Protein AF-A0A0C1JK09-F1 (afdb_monomer_lite)

Structure (mmCIF, N/CA/C/O backbone):
data_AF-A0A0C1JK09-F1
#
_entry.id   AF-A0A0C1JK09-F1
#
loop_
_atom_site.group_PDB
_atom_site.id
_atom_site.type_symbol
_atom_site.label_atom_id
_atom_site.label_alt_id
_atom_site.label_comp_id
_atom_site.label_asym_id
_atom_site.label_entity_id
_atom_site.label_seq_id
_atom_site.pdbx_PDB_ins_code
_atom_site.Cartn_x
_atom_site.Cartn_y
_atom_site.Cartn_z
_atom_site.occupancy
_atom_site.B_iso_or_equiv
_atom_site.auth_seq_id
_atom_site.auth_comp_id
_atom_site.auth_asym_id
_atom_site.auth_atom_id
_atom_site.pdbx_PDB_model_num
ATOM 1 N N . MET A 1 1 ? 71.296 -4.719 8.437 1.00 36.88 1 MET A N 1
ATOM 2 C CA . MET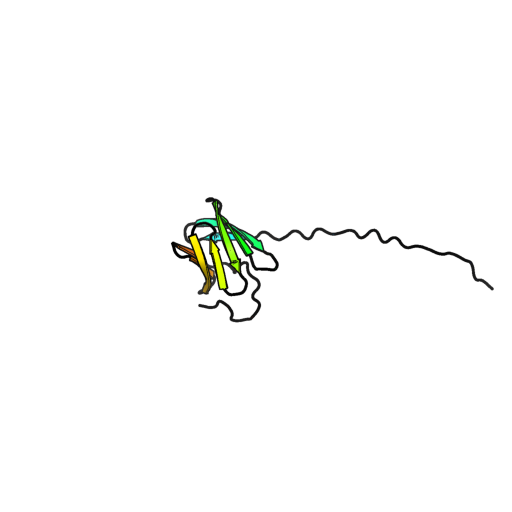 A 1 1 ? 70.037 -4.180 7.877 1.00 36.88 1 MET A CA 1
ATOM 3 C C . MET A 1 1 ? 68.913 -5.137 8.235 1.00 36.88 1 MET A C 1
ATOM 5 O O . MET A 1 1 ? 69.153 -6.328 8.344 1.00 36.88 1 MET A O 1
ATOM 9 N N . LYS A 1 2 ? 67.761 -4.551 8.546 1.00 40.31 2 LYS A N 1
ATOM 10 C CA . LYS A 1 2 ? 66.650 -5.009 9.390 1.00 40.31 2 LYS A CA 1
ATOM 11 C C . LYS A 1 2 ? 65.765 -6.094 8.753 1.00 40.31 2 LYS A C 1
ATOM 13 O O . LYS A 1 2 ? 65.473 -5.988 7.567 1.00 40.31 2 LYS A O 1
ATOM 18 N N . ASN A 1 3 ? 65.232 -7.015 9.559 1.00 38.31 3 ASN A N 1
ATOM 19 C CA . ASN A 1 3 ? 63.815 -7.398 9.490 1.00 38.31 3 ASN A CA 1
ATOM 20 C C . ASN A 1 3 ? 63.364 -8.101 10.784 1.00 38.31 3 ASN A C 1
ATOM 22 O O . ASN A 1 3 ? 63.835 -9.173 11.141 1.00 38.31 3 ASN A O 1
ATOM 26 N N . GLU A 1 4 ? 62.469 -7.424 11.503 1.00 44.56 4 GLU A N 1
ATOM 27 C CA . GLU A 1 4 ? 61.859 -7.863 12.755 1.00 44.56 4 GLU A CA 1
ATOM 28 C C . GLU A 1 4 ? 60.489 -8.503 12.480 1.00 44.56 4 GLU A C 1
ATOM 30 O O . GLU A 1 4 ? 59.721 -8.036 11.639 1.00 44.56 4 GLU A O 1
ATOM 35 N N . THR A 1 5 ? 60.220 -9.576 13.218 1.00 49.91 5 THR A N 1
ATOM 36 C CA . THR A 1 5 ? 58.967 -10.324 13.390 1.00 49.91 5 THR A CA 1
ATOM 37 C C . THR A 1 5 ? 57.796 -9.430 13.816 1.00 49.91 5 THR A C 1
ATOM 39 O O . THR A 1 5 ? 58.011 -8.572 14.662 1.00 49.91 5 THR A O 1
ATOM 42 N N . THR A 1 6 ? 56.561 -9.681 13.343 1.00 43.53 6 THR A N 1
ATOM 43 C CA . THR A 1 6 ? 55.306 -9.661 14.149 1.00 43.53 6 THR A CA 1
ATOM 44 C C . THR A 1 6 ? 54.111 -10.149 13.312 1.00 43.53 6 THR A C 1
ATOM 46 O O . THR A 1 6 ? 53.771 -9.569 12.285 1.00 43.53 6 THR A O 1
ATOM 49 N N . ILE A 1 7 ? 53.458 -11.214 13.791 1.00 56.19 7 ILE A N 1
ATOM 50 C CA . ILE A 1 7 ? 52.136 -11.691 13.364 1.00 56.19 7 ILE A CA 1
ATOM 51 C C . ILE A 1 7 ? 51.091 -10.808 14.054 1.00 56.19 7 ILE A C 1
ATOM 53 O O . ILE A 1 7 ? 50.982 -10.831 15.278 1.00 56.19 7 ILE A O 1
ATOM 57 N N . GLY A 1 8 ? 50.332 -10.029 13.284 1.00 42.00 8 GLY A N 1
ATOM 58 C CA . GLY A 1 8 ? 49.184 -9.266 13.774 1.00 42.00 8 GLY A CA 1
ATOM 59 C C . GLY A 1 8 ? 47.885 -9.865 13.245 1.00 42.00 8 GLY A C 1
ATOM 60 O O . GLY A 1 8 ? 47.542 -9.658 12.085 1.00 42.00 8 GLY A O 1
ATOM 61 N N . ILE A 1 9 ? 47.164 -10.612 14.081 1.00 53.62 9 ILE A N 1
ATOM 62 C CA . ILE A 1 9 ? 45.780 -11.018 13.809 1.00 53.62 9 ILE A CA 1
ATOM 63 C C . ILE A 1 9 ? 44.911 -9.766 13.971 1.00 53.62 9 ILE A C 1
ATOM 65 O O . ILE A 1 9 ? 44.709 -9.286 15.085 1.00 53.62 9 ILE A O 1
ATOM 69 N N . VAL A 1 10 ? 44.408 -9.222 12.864 1.00 48.94 10 VAL A N 1
ATOM 70 C CA . VAL A 1 10 ? 43.441 -8.118 12.885 1.00 48.94 10 VAL A CA 1
ATOM 71 C C . VAL A 1 10 ? 42.050 -8.723 13.064 1.00 48.94 10 VAL A C 1
ATOM 73 O O . VAL A 1 10 ? 41.420 -9.152 12.102 1.00 48.94 10 VAL A O 1
ATOM 76 N N . VAL A 1 11 ? 41.563 -8.791 14.305 1.00 51.91 11 VAL A N 1
ATOM 77 C CA . VAL A 1 11 ? 40.137 -9.036 14.567 1.00 51.91 11 VAL A CA 1
ATOM 78 C C . VAL A 1 11 ? 39.407 -7.720 14.314 1.00 51.91 11 VAL A C 1
ATOM 80 O O . VAL A 1 11 ? 39.320 -6.862 15.190 1.00 51.91 11 VAL A O 1
ATOM 83 N N . ALA A 1 12 ? 38.929 -7.524 13.086 1.00 55.59 12 ALA A N 1
ATOM 84 C CA . ALA A 1 12 ? 38.039 -6.418 12.766 1.00 55.59 12 ALA A CA 1
ATOM 85 C C . ALA A 1 12 ? 36.664 -6.700 13.395 1.00 55.59 12 ALA A C 1
ATOM 87 O O . ALA A 1 12 ? 35.862 -7.460 12.855 1.00 55.59 12 ALA A O 1
ATOM 88 N N . LEU A 1 13 ? 36.410 -6.114 14.567 1.00 53.69 13 LEU A N 1
ATOM 89 C CA . LEU A 1 13 ? 35.080 -6.047 15.170 1.00 53.69 13 LEU A CA 1
ATOM 90 C C . LEU A 1 13 ? 34.189 -5.205 14.238 1.00 53.69 13 LEU A C 1
ATOM 92 O O . LEU A 1 13 ? 34.265 -3.978 14.227 1.00 53.69 13 LEU A O 1
ATOM 96 N N . GLY A 1 14 ? 33.400 -5.866 13.393 1.00 54.75 14 GLY A N 1
ATOM 97 C CA . GLY A 1 14 ? 32.476 -5.202 12.478 1.00 54.75 14 GLY A CA 1
ATOM 98 C C . GLY A 1 14 ? 31.346 -4.518 13.247 1.00 54.75 14 GLY A C 1
ATOM 99 O O . GLY A 1 14 ? 30.496 -5.188 13.829 1.00 54.75 14 GLY A O 1
ATOM 100 N N . LEU A 1 15 ? 31.329 -3.185 13.245 1.00 58.53 15 LEU A N 1
ATOM 101 C CA . LEU A 1 15 ? 30.197 -2.385 13.707 1.00 58.53 15 LEU A CA 1
ATOM 102 C C . LEU A 1 15 ? 29.044 -2.560 12.706 1.00 58.53 15 LEU A C 1
ATOM 104 O O . LEU A 1 15 ? 29.058 -1.968 11.628 1.00 5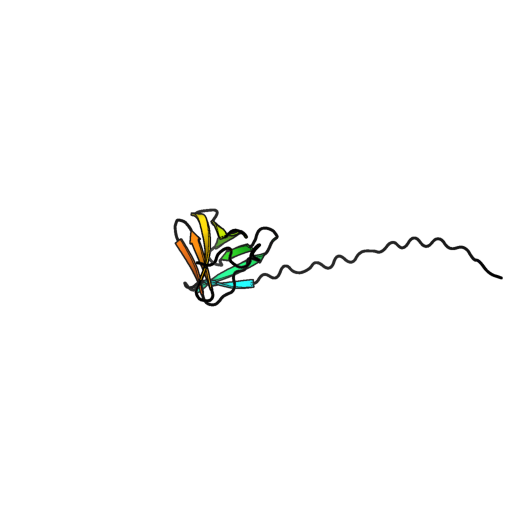8.53 15 LEU A O 1
ATOM 108 N N . ILE A 1 16 ? 28.058 -3.391 13.045 1.00 63.09 16 ILE A N 1
ATOM 109 C CA . ILE A 1 16 ? 26.826 -3.516 12.260 1.00 63.09 16 ILE A CA 1
ATOM 110 C C . ILE A 1 16 ? 25.999 -2.251 12.513 1.00 63.09 16 ILE A C 1
ATOM 112 O O . ILE A 1 16 ? 25.355 -2.115 13.552 1.00 63.09 16 ILE A O 1
ATOM 116 N N . LEU A 1 17 ? 26.040 -1.300 11.579 1.00 61.25 17 LEU A N 1
ATOM 117 C CA . LEU A 1 17 ? 25.116 -0.169 11.568 1.00 61.25 17 LEU A CA 1
ATOM 118 C C . LEU A 1 17 ? 23.729 -0.707 11.201 1.00 61.25 17 LEU A C 1
ATOM 120 O O . LEU A 1 17 ? 23.490 -1.077 10.052 1.00 61.25 17 LEU A O 1
ATOM 124 N N . ALA A 1 18 ? 22.821 -0.782 12.175 1.00 57.12 18 ALA A N 1
ATOM 125 C CA . ALA A 1 18 ? 21.414 -1.035 11.894 1.00 57.12 18 ALA A CA 1
ATOM 126 C C . ALA A 1 18 ? 20.882 0.137 11.057 1.00 57.12 18 ALA A C 1
ATOM 128 O O . ALA A 1 18 ? 20.755 1.256 11.554 1.00 57.12 18 ALA A O 1
ATOM 129 N N . ILE A 1 19 ? 20.629 -0.105 9.772 1.00 59.00 19 ILE A N 1
ATOM 130 C CA . ILE A 1 19 ? 20.028 0.891 8.888 1.00 59.00 19 ILE A CA 1
ATOM 131 C C . ILE A 1 19 ? 18.550 0.970 9.288 1.00 59.00 19 ILE A C 1
ATOM 133 O O . ILE A 1 19 ? 17.860 -0.049 9.199 1.00 59.00 19 ILE A O 1
ATOM 137 N N . PRO A 1 20 ? 18.043 2.117 9.767 1.00 57.25 20 PRO A N 1
ATOM 138 C CA . PRO A 1 20 ? 16.633 2.232 10.095 1.00 57.25 20 PRO A CA 1
ATOM 139 C C . PRO A 1 20 ? 15.817 2.024 8.816 1.00 57.25 20 PRO A C 1
ATOM 141 O O . PRO A 1 20 ? 15.968 2.763 7.842 1.00 57.25 20 PRO A O 1
ATOM 144 N N . THR A 1 21 ? 14.952 1.012 8.809 1.00 61.72 21 THR A N 1
ATOM 145 C CA . THR A 1 21 ? 13.908 0.880 7.791 1.00 61.72 21 THR A CA 1
ATOM 146 C C . THR A 1 21 ? 13.010 2.107 7.881 1.00 61.72 21 THR A C 1
ATOM 148 O O . THR A 1 21 ? 12.340 2.318 8.892 1.00 61.72 21 THR A O 1
ATOM 151 N N . MET A 1 22 ? 13.038 2.938 6.841 1.00 65.38 22 MET A N 1
ATOM 152 C CA . MET A 1 22 ? 12.269 4.177 6.770 1.00 65.38 22 MET A CA 1
ATOM 153 C C . MET A 1 22 ? 10.781 3.842 6.655 1.00 65.38 22 MET A C 1
ATOM 155 O O . MET A 1 22 ? 10.304 3.457 5.587 1.00 65.38 22 MET A O 1
ATOM 159 N N . ALA A 1 23 ? 10.060 3.969 7.767 1.00 79.00 23 ALA A N 1
ATOM 160 C CA . ALA A 1 23 ? 8.611 3.915 7.774 1.00 79.00 23 ALA A CA 1
ATOM 161 C C . ALA A 1 23 ? 8.065 5.261 7.273 1.00 79.00 23 ALA A C 1
ATOM 163 O O . ALA A 1 23 ? 8.382 6.307 7.840 1.00 79.00 23 ALA A O 1
ATOM 164 N N . GLN A 1 24 ? 7.280 5.252 6.197 1.00 86.69 24 GLN A N 1
ATOM 165 C CA . GLN A 1 24 ? 6.722 6.468 5.597 1.00 86.69 24 GLN A CA 1
ATOM 166 C C . GLN A 1 24 ? 5.227 6.565 5.912 1.00 86.69 24 GLN A C 1
ATOM 168 O O . GLN A 1 24 ? 4.511 5.573 5.805 1.00 86.69 24 GLN A O 1
ATOM 173 N N . ALA A 1 25 ? 4.756 7.751 6.299 1.00 94.19 25 ALA A N 1
ATOM 174 C CA . ALA A 1 25 ? 3.342 7.998 6.564 1.00 94.19 25 ALA A CA 1
ATOM 175 C C . ALA A 1 25 ? 2.566 8.294 5.272 1.00 94.19 25 ALA A C 1
ATOM 177 O O . ALA A 1 25 ? 3.092 8.928 4.355 1.00 94.19 25 ALA A O 1
ATOM 178 N N . TYR A 1 26 ? 1.311 7.855 5.241 1.00 96.81 26 TYR A N 1
ATOM 179 C CA . TYR A 1 26 ? 0.374 8.003 4.135 1.00 96.81 26 TYR A CA 1
ATOM 180 C C . TYR A 1 26 ? -1.007 8.370 4.659 1.00 96.81 26 TYR A C 1
ATOM 182 O O . TYR A 1 26 ? -1.384 7.931 5.740 1.00 96.81 26 TYR A O 1
ATOM 190 N N . ILE A 1 27 ? -1.773 9.125 3.879 1.00 97.75 27 ILE A N 1
ATOM 191 C CA . ILE A 1 27 ? -3.169 9.457 4.182 1.00 97.75 27 ILE A CA 1
ATOM 192 C C . ILE A 1 27 ? -4.032 8.986 3.017 1.00 97.75 27 ILE A C 1
ATOM 194 O O . ILE A 1 27 ? -3.829 9.413 1.876 1.00 97.75 27 ILE A O 1
ATOM 198 N N . SER A 1 28 ? -4.975 8.085 3.268 1.00 97.25 28 SER A N 1
ATOM 199 C CA . SER A 1 28 ? -5.925 7.662 2.243 1.00 97.25 28 SER A CA 1
ATOM 200 C C . SER A 1 28 ? -6.931 8.775 1.927 1.00 97.25 28 SER A C 1
ATOM 202 O O . SER A 1 28 ? -7.071 9.765 2.643 1.00 97.25 28 SER A O 1
ATOM 204 N N . SER A 1 29 ? -7.648 8.638 0.816 1.00 96.00 29 SER A N 1
ATOM 205 C CA . SER A 1 29 ? -8.566 9.673 0.318 1.00 96.00 29 SER A CA 1
ATOM 206 C C . SER A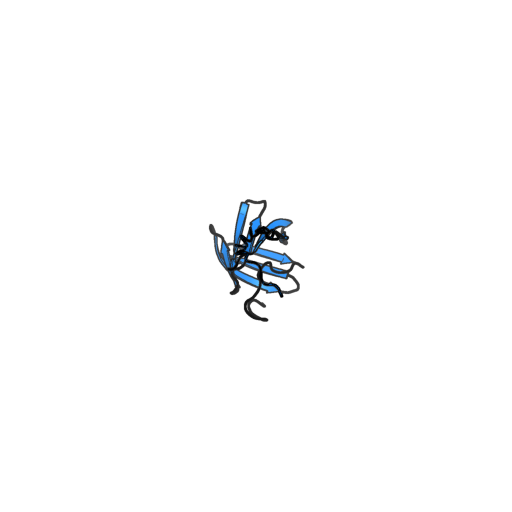 1 29 ? -9.802 9.860 1.208 1.00 96.00 29 SER A C 1
ATOM 208 O O . SER A 1 29 ? -10.444 10.902 1.138 1.00 96.00 29 SER A O 1
ATOM 210 N N . ASP A 1 30 ? -10.128 8.868 2.035 1.00 95.62 30 ASP A N 1
ATOM 211 C CA . ASP A 1 30 ? -11.131 8.913 3.105 1.00 95.62 30 ASP A CA 1
ATOM 212 C C . ASP A 1 30 ? -10.560 9.393 4.455 1.00 95.62 30 ASP A C 1
ATOM 214 O O . ASP A 1 30 ? -11.303 9.524 5.423 1.00 95.62 30 ASP A O 1
ATOM 218 N N . GLY A 1 31 ? -9.266 9.729 4.506 1.00 97.38 31 GLY A N 1
ATOM 219 C CA . GLY A 1 31 ? -8.621 10.411 5.628 1.00 97.38 31 GLY A CA 1
ATOM 220 C C . GLY A 1 31 ? -7.939 9.506 6.653 1.00 97.38 31 GLY A C 1
ATOM 221 O O . GLY A 1 31 ? -7.436 10.029 7.642 1.00 97.38 31 GLY A O 1
ATOM 222 N N . VAL A 1 32 ? -7.888 8.190 6.431 1.00 97.81 32 VAL A N 1
ATOM 223 C CA . VAL A 1 32 ? -7.233 7.244 7.346 1.00 97.81 32 VAL A CA 1
ATOM 224 C C . VAL A 1 32 ? -5.716 7.336 7.199 1.00 97.81 32 VAL A C 1
ATOM 226 O O . VAL A 1 32 ? -5.178 7.315 6.086 1.00 97.81 32 VAL A O 1
ATOM 229 N N . GLN A 1 33 ? -5.008 7.419 8.326 1.00 98.19 33 GLN A N 1
ATOM 230 C CA . GLN A 1 33 ? -3.551 7.397 8.324 1.00 98.19 33 GLN A CA 1
ATOM 231 C C . GLN A 1 33 ? -3.001 5.970 8.258 1.00 98.19 33 GLN A C 1
ATOM 233 O O . GLN A 1 33 ? -3.402 5.089 9.017 1.00 98.19 33 GLN A O 1
ATOM 238 N N . TYR A 1 34 ? -2.015 5.770 7.383 1.00 98.12 34 TYR A N 1
ATOM 239 C CA . TYR A 1 34 ? -1.258 4.534 7.242 1.00 98.12 34 TYR A CA 1
ATOM 240 C C . TYR A 1 34 ? 0.233 4.778 7.461 1.00 98.12 34 TYR A C 1
ATOM 242 O O . TYR A 1 34 ? 0.777 5.826 7.112 1.00 98.12 34 TYR A O 1
ATOM 250 N N . THR A 1 35 ? 0.917 3.768 7.985 1.00 97.50 35 THR A N 1
ATOM 251 C CA . THR A 1 35 ? 2.379 3.689 7.997 1.00 97.50 35 THR A CA 1
ATOM 252 C C . THR A 1 35 ? 2.822 2.580 7.055 1.00 97.50 35 THR A C 1
ATOM 254 O O . THR A 1 35 ? 2.365 1.443 7.180 1.00 97.50 35 THR A O 1
ATOM 257 N N . ALA A 1 36 ? 3.713 2.901 6.119 1.00 96.50 36 ALA A N 1
ATOM 258 C CA . ALA A 1 36 ? 4.283 1.939 5.190 1.00 96.50 36 ALA A CA 1
ATOM 259 C C . ALA A 1 36 ? 5.662 1.472 5.645 1.00 96.50 36 ALA A C 1
ATOM 261 O O . ALA A 1 36 ? 6.548 2.297 5.868 1.00 96.50 36 ALA A O 1
ATOM 262 N N . THR A 1 37 ? 5.870 0.160 5.660 1.00 95.19 37 THR A N 1
ATOM 263 C CA . THR A 1 37 ? 7.181 -0.466 5.866 1.00 95.19 37 THR A CA 1
ATOM 264 C C . THR A 1 37 ? 7.559 -1.252 4.619 1.00 95.19 37 THR A C 1
ATOM 266 O O . THR A 1 37 ? 6.802 -2.119 4.185 1.00 95.19 37 THR A O 1
ATOM 269 N N . ARG A 1 38 ? 8.724 -0.956 4.034 1.00 93.69 38 ARG A N 1
ATOM 270 C CA . ARG A 1 38 ? 9.223 -1.621 2.818 1.00 93.69 38 ARG A CA 1
ATOM 271 C C . ARG A 1 38 ? 10.063 -2.854 3.158 1.00 93.69 38 ARG A C 1
ATOM 273 O O . ARG A 1 38 ? 10.768 -2.858 4.166 1.00 93.69 38 ARG A O 1
ATOM 280 N N . ASN A 1 39 ? 10.021 -3.874 2.306 1.00 89.00 39 ASN A N 1
ATOM 281 C CA . ASN A 1 39 ? 10.891 -5.050 2.368 1.00 89.00 39 ASN A CA 1
ATOM 282 C C . ASN A 1 39 ? 11.223 -5.574 0.956 1.00 89.00 39 ASN A C 1
ATOM 284 O O . ASN A 1 39 ? 10.842 -4.979 -0.052 1.00 89.00 39 ASN A O 1
ATOM 288 N N . GLU A 1 40 ? 11.937 -6.698 0.869 1.00 90.94 40 GLU A N 1
ATOM 289 C CA . GLU A 1 40 ? 12.356 -7.284 -0.412 1.00 90.94 40 GLU A CA 1
ATOM 290 C C . GLU A 1 40 ? 11.193 -7.720 -1.324 1.00 90.94 40 GLU A C 1
ATOM 292 O O . GLU A 1 40 ? 11.381 -7.837 -2.535 1.00 90.94 40 GLU A O 1
ATOM 297 N N . HIS A 1 41 ? 9.991 -7.906 -0.774 1.00 90.94 41 HIS A N 1
ATOM 298 C CA . HIS A 1 41 ? 8.797 -8.345 -1.499 1.00 90.94 41 HIS A CA 1
ATOM 299 C C . HIS A 1 41 ? 7.868 -7.192 -1.904 1.00 90.94 41 HIS A C 1
ATOM 301 O O . HIS A 1 41 ? 6.983 -7.391 -2.736 1.00 90.94 41 HIS A O 1
ATOM 307 N N . GLY A 1 42 ? 8.075 -5.993 -1.353 1.00 94.19 42 GLY A N 1
ATOM 308 C CA . GLY A 1 42 ? 7.251 -4.815 -1.606 1.00 94.19 42 GLY A CA 1
ATOM 309 C C . GLY A 1 42 ? 7.060 -3.984 -0.340 1.00 94.19 42 GLY A C 1
ATOM 310 O O . GLY A 1 42 ? 8.041 -3.525 0.249 1.00 94.19 42 GLY A O 1
ATOM 311 N N . ALA A 1 43 ? 5.813 -3.764 0.076 1.00 95.88 43 ALA A N 1
ATOM 312 C CA . ALA A 1 43 ? 5.502 -2.966 1.259 1.00 95.88 43 ALA A CA 1
ATOM 313 C C . ALA A 1 43 ? 4.302 -3.484 2.049 1.00 95.88 43 ALA A C 1
ATOM 315 O O . ALA A 1 43 ? 3.407 -4.132 1.515 1.00 95.88 43 ALA A O 1
ATOM 316 N N . VAL A 1 44 ? 4.273 -3.137 3.332 1.00 97.06 44 VAL A N 1
ATOM 317 C CA . VAL A 1 44 ? 3.142 -3.359 4.233 1.00 97.06 44 VAL A CA 1
ATOM 318 C C . VAL A 1 44 ? 2.597 -2.006 4.662 1.00 97.06 44 VAL A C 1
ATOM 320 O O . VAL A 1 44 ? 3.351 -1.197 5.201 1.00 97.06 44 VAL A O 1
ATOM 323 N N . LEU A 1 45 ? 1.307 -1.768 4.445 1.00 97.56 45 LEU A N 1
ATOM 324 C CA . LEU A 1 45 ? 0.568 -0.622 4.963 1.00 97.56 45 LEU A CA 1
ATOM 325 C C . LEU A 1 45 ? -0.184 -1.036 6.229 1.00 97.56 45 LEU A C 1
ATOM 327 O O . LEU A 1 45 ? -0.986 -1.967 6.188 1.00 97.56 45 LEU A O 1
ATOM 331 N N . ASN A 1 46 ? 0.056 -0.322 7.326 1.00 97.50 46 ASN A N 1
ATOM 332 C CA . ASN A 1 46 ? -0.682 -0.470 8.581 1.00 97.50 46 ASN A CA 1
ATOM 333 C C . ASN A 1 46 ? -1.521 0.784 8.818 1.00 97.50 46 ASN A C 1
ATOM 335 O O . ASN A 1 46 ? -0.944 1.859 8.988 1.00 97.50 46 ASN A O 1
ATOM 339 N N . GLY A 1 47 ? -2.844 0.648 8.798 1.00 97.25 47 GLY A N 1
ATOM 340 C CA . GLY A 1 47 ? -3.793 1.725 9.057 1.00 97.25 47 GLY A CA 1
ATOM 341 C C . GLY A 1 47 ? -4.071 1.892 10.547 1.00 97.25 47 GLY A C 1
ATOM 342 O O . GLY A 1 47 ? -4.127 0.918 11.297 1.00 97.25 47 GLY A O 1
ATOM 343 N N . GLU A 1 48 ? -4.289 3.125 10.994 1.00 97.12 48 GLU A N 1
ATOM 344 C CA . GLU A 1 48 ? -4.662 3.419 12.389 1.00 97.12 48 GLU A CA 1
ATOM 345 C C . GLU A 1 48 ? -6.016 2.812 12.803 1.00 97.12 48 GLU A C 1
ATOM 347 O O . GLU A 1 48 ? -6.285 2.616 13.986 1.00 97.12 48 GLU A O 1
ATOM 352 N N . ASN A 1 49 ? -6.854 2.470 11.823 1.00 95.19 49 ASN A N 1
ATOM 353 C CA . ASN A 1 49 ? -8.126 1.769 11.987 1.00 95.19 49 ASN A CA 1
ATOM 354 C C . ASN A 1 49 ? -7.974 0.239 12.129 1.00 95.19 49 ASN A C 1
ATOM 356 O O . ASN A 1 49 ? -8.982 -0.461 12.196 1.00 95.19 49 ASN A O 1
ATOM 360 N N . GLY A 1 50 ? -6.742 -0.279 12.165 1.00 95.62 50 GLY A N 1
ATOM 361 C CA . GLY A 1 50 ? -6.454 -1.713 12.213 1.00 95.62 50 GLY A CA 1
ATOM 362 C C . GLY A 1 50 ? -6.299 -2.374 10.842 1.00 95.62 50 GLY A C 1
ATOM 363 O O . GLY A 1 50 ? -6.098 -3.584 10.789 1.00 95.62 50 GLY A O 1
ATOM 364 N N . ASP A 1 51 ? -6.357 -1.612 9.745 1.00 95.31 51 ASP A N 1
ATOM 365 C CA . ASP A 1 51 ? -6.130 -2.156 8.408 1.00 95.31 51 ASP A CA 1
ATOM 366 C C . ASP A 1 51 ? -4.703 -2.679 8.232 1.00 95.31 51 ASP A C 1
ATOM 368 O O . ASP A 1 51 ? -3.727 -2.012 8.586 1.00 95.31 51 ASP A O 1
ATOM 372 N N . LEU A 1 52 ? -4.584 -3.831 7.576 1.00 96.75 52 LEU A N 1
ATOM 373 C CA . LEU A 1 52 ? -3.309 -4.423 7.196 1.00 96.75 52 LEU A CA 1
ATOM 374 C C . LEU A 1 52 ? -3.341 -4.819 5.723 1.00 96.75 52 LEU A C 1
ATOM 376 O O . LEU A 1 52 ? -4.109 -5.688 5.318 1.00 96.75 52 LEU A O 1
ATOM 380 N N . ILE A 1 53 ? -2.498 -4.177 4.917 1.00 97.69 53 ILE A N 1
ATOM 381 C CA . ILE A 1 53 ? -2.471 -4.385 3.467 1.00 97.69 53 ILE A CA 1
ATOM 382 C C . ILE A 1 53 ? -1.038 -4.651 3.024 1.00 97.69 53 ILE A C 1
ATOM 384 O O . ILE A 1 53 ? -0.131 -3.864 3.287 1.00 97.69 53 ILE A O 1
ATOM 388 N N . TYR A 1 54 ? -0.842 -5.742 2.298 1.00 97.38 54 TYR A N 1
ATOM 389 C CA . TYR A 1 54 ? 0.420 -6.093 1.661 1.00 97.38 54 TYR A CA 1
ATOM 390 C C . TYR A 1 54 ? 0.378 -5.669 0.198 1.00 97.38 54 TYR A C 1
ATOM 392 O O . TYR A 1 54 ? -0.582 -5.983 -0.502 1.00 97.38 54 TYR A O 1
ATOM 400 N N . LEU A 1 55 ? 1.415 -4.978 -0.262 1.00 96.81 55 LEU A N 1
ATOM 401 C CA . LEU A 1 55 ? 1.608 -4.578 -1.652 1.00 96.81 55 LEU A CA 1
ATOM 402 C C . LEU A 1 55 ? 2.833 -5.299 -2.202 1.00 96.81 55 LEU A C 1
ATOM 404 O O . LEU A 1 55 ? 3.941 -5.106 -1.698 1.00 96.81 55 LEU A O 1
ATOM 408 N N . GLY A 1 56 ? 2.635 -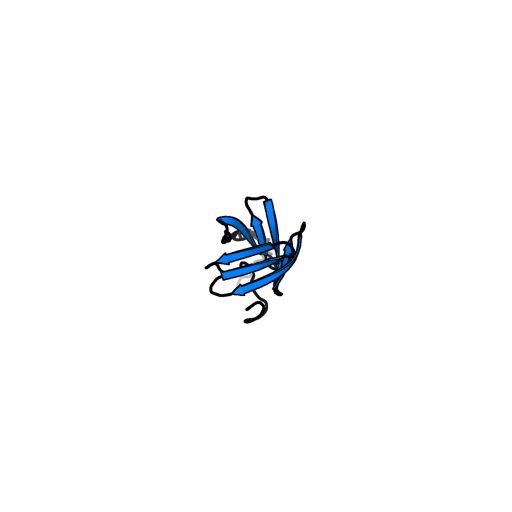6.120 -3.227 1.00 94.62 56 GLY A N 1
ATOM 409 C CA . GLY A 1 56 ? 3.703 -6.819 -3.925 1.00 94.62 56 GLY A CA 1
ATOM 410 C C . GLY A 1 56 ? 4.289 -5.991 -5.066 1.00 94.62 56 GLY A C 1
ATOM 411 O O . GLY A 1 56 ? 3.670 -5.062 -5.586 1.00 94.62 56 GLY A O 1
ATOM 412 N N . LYS A 1 57 ? 5.503 -6.345 -5.488 1.00 92.06 57 LYS A N 1
ATOM 413 C CA . LYS A 1 57 ? 6.210 -5.692 -6.604 1.00 92.06 57 LYS A CA 1
ATOM 414 C C . LYS A 1 57 ? 5.558 -5.883 -7.976 1.00 92.06 57 LYS A C 1
ATOM 416 O O . LYS A 1 57 ? 5.919 -5.178 -8.910 1.00 92.06 57 LYS A O 1
ATOM 421 N N . ARG A 1 58 ? 4.608 -6.817 -8.103 1.00 91.31 58 ARG A N 1
ATOM 422 C CA . ARG A 1 58 ? 3.944 -7.181 -9.366 1.00 91.31 58 ARG A CA 1
ATOM 423 C C . ARG A 1 58 ? 2.484 -6.747 -9.396 1.00 91.31 58 ARG A C 1
ATOM 425 O O . ARG A 1 58 ? 1.637 -7.435 -9.964 1.00 91.31 58 ARG A O 1
ATOM 432 N N . CYS A 1 59 ? 2.202 -5.598 -8.786 1.00 93.06 59 CYS A N 1
ATOM 433 C CA . CYS A 1 59 ? 0.876 -4.978 -8.772 1.00 93.06 59 CYS A CA 1
ATOM 434 C C . CYS A 1 59 ? -0.183 -5.790 -8.020 1.00 93.06 59 CYS A C 1
ATOM 436 O O . CYS A 1 59 ? -1.374 -5.513 -8.141 1.00 93.06 59 CYS A O 1
ATOM 438 N N . ASP A 1 60 ? 0.227 -6.801 -7.259 1.00 94.69 60 ASP A N 1
ATOM 439 C CA . ASP A 1 60 ? -0.640 -7.604 -6.418 1.00 94.69 60 ASP A CA 1
ATOM 440 C C . ASP A 1 60 ? -0.797 -6.960 -5.042 1.00 94.69 60 ASP A C 1
ATOM 442 O O . ASP A 1 60 ? 0.125 -6.347 -4.501 1.00 94.69 60 ASP A O 1
ATOM 446 N N . ALA A 1 61 ? -1.991 -7.090 -4.477 1.00 97.06 61 ALA A N 1
ATOM 447 C CA . ALA A 1 61 ? -2.278 -6.650 -3.123 1.00 97.06 61 ALA A CA 1
ATOM 448 C C . ALA A 1 61 ? -2.976 -7.759 -2.339 1.00 97.06 61 ALA A C 1
ATOM 450 O O . ALA A 1 61 ? -3.713 -8.566 -2.911 1.00 97.06 61 ALA A O 1
ATOM 451 N N . VAL A 1 62 ? -2.770 -7.794 -1.027 1.00 97.56 62 VAL A N 1
ATOM 452 C CA . VAL A 1 62 ? -3.466 -8.723 -0.134 1.00 97.56 62 VAL A CA 1
ATOM 453 C C . VAL A 1 62 ? -3.919 -7.990 1.114 1.00 97.56 62 VAL A C 1
ATOM 455 O O . VAL A 1 62 ? -3.126 -7.331 1.777 1.00 97.56 62 VAL A O 1
ATOM 458 N N . ASP A 1 63 ? -5.189 -8.162 1.442 1.00 96.44 63 ASP A N 1
ATOM 459 C CA . ASP A 1 63 ? -5.761 -7.901 2.756 1.00 96.44 63 ASP A CA 1
ATOM 460 C C . ASP A 1 63 ? -6.046 -9.283 3.381 1.00 96.44 63 ASP A C 1
ATOM 462 O O . ASP A 1 63 ? -6.713 -10.099 2.737 1.00 96.44 63 ASP A O 1
ATOM 466 N N . PRO A 1 64 ? -5.495 -9.623 4.559 1.00 94.62 64 PRO A N 1
ATOM 467 C CA . PRO A 1 64 ? -5.683 -10.945 5.162 1.00 94.62 64 PRO A CA 1
ATOM 468 C C . PRO A 1 64 ? -7.146 -11.329 5.396 1.00 94.62 64 PRO A C 1
ATOM 470 O O . PRO A 1 64 ? -7.472 -12.514 5.324 1.00 94.62 64 PRO A O 1
ATOM 473 N N . ASP A 1 65 ? -8.011 -10.342 5.631 1.00 93.25 65 ASP A N 1
ATOM 474 C CA . ASP A 1 65 ? -9.421 -10.547 5.948 1.00 93.25 65 ASP A CA 1
ATOM 475 C C . ASP A 1 65 ? -10.300 -10.483 4.688 1.00 93.25 65 ASP A C 1
ATOM 477 O O . ASP A 1 65 ? -11.276 -11.226 4.567 1.00 93.25 65 ASP A O 1
ATOM 481 N N . ALA A 1 66 ? -9.952 -9.623 3.722 1.00 90.00 66 ALA A N 1
ATOM 482 C CA . ALA A 1 66 ? -10.741 -9.411 2.500 1.00 90.00 66 ALA A CA 1
ATOM 483 C C . ALA A 1 66 ? -10.236 -10.182 1.264 1.00 90.00 66 ALA A C 1
ATOM 485 O O . ALA A 1 66 ? -10.961 -10.308 0.273 1.00 90.00 66 ALA A O 1
ATOM 486 N N . GLY A 1 67 ? -9.011 -10.709 1.299 1.00 94.44 67 GLY A N 1
ATOM 487 C CA . GLY A 1 67 ? -8.405 -11.509 0.237 1.00 94.44 67 GLY A CA 1
ATOM 488 C C . GLY A 1 67 ? -7.498 -10.733 -0.726 1.00 94.44 67 GLY A C 1
ATOM 489 O O . GLY A 1 67 ? -6.949 -9.675 -0.418 1.00 94.44 67 GLY A O 1
ATOM 490 N N . LYS A 1 68 ? -7.287 -11.318 -1.912 1.00 97.38 68 LYS A N 1
ATOM 491 C CA . LYS A 1 68 ? -6.342 -10.818 -2.923 1.00 97.38 68 LYS A CA 1
ATOM 492 C C . LYS A 1 68 ? -6.973 -9.754 -3.814 1.00 97.38 68 LYS A C 1
ATOM 494 O O . LYS A 1 68 ? -8.126 -9.875 -4.221 1.00 97.38 68 LYS A O 1
ATOM 499 N N . GLY A 1 69 ? -6.171 -8.769 -4.180 1.00 96.62 69 GLY A N 1
ATOM 500 C CA . GLY A 1 69 ? -6.520 -7.683 -5.076 1.00 96.62 69 GLY A CA 1
ATOM 501 C C . GLY A 1 69 ? -5.314 -7.222 -5.883 1.00 96.62 69 GLY A C 1
ATOM 502 O O . GLY A 1 69 ? -4.352 -7.967 -6.087 1.00 96.62 69 GLY A O 1
ATOM 503 N N . SER A 1 70 ? -5.367 -5.978 -6.334 1.00 95.94 70 SER A N 1
ATOM 504 C CA . SER A 1 70 ? -4.283 -5.341 -7.072 1.00 95.94 70 SER A CA 1
ATOM 505 C C . SER A 1 70 ? -4.050 -3.921 -6.592 1.00 95.94 70 SER A C 1
ATOM 507 O O . SER A 1 70 ? -4.903 -3.316 -5.943 1.00 95.94 70 SER A O 1
ATOM 509 N N . TRP A 1 71 ? -2.904 -3.359 -6.938 1.00 95.69 71 TRP A N 1
ATOM 510 C CA . TRP A 1 71 ? -2.673 -1.931 -6.822 1.00 95.69 71 TRP A CA 1
ATOM 511 C C . TRP A 1 71 ? -2.120 -1.379 -8.128 1.00 95.69 71 TRP A C 1
ATOM 513 O O . TRP A 1 71 ? -1.538 -2.101 -8.935 1.00 95.69 71 TRP A O 1
ATOM 523 N N . SER A 1 72 ? -2.328 -0.089 -8.342 1.00 94.31 72 SER A N 1
ATOM 524 C CA . SER A 1 72 ? -1.794 0.602 -9.508 1.00 94.31 72 SER A CA 1
ATOM 525 C C . SER A 1 72 ? -1.567 2.075 -9.211 1.00 94.31 72 SER A C 1
ATOM 527 O O . SER A 1 72 ? -2.258 2.672 -8.378 1.00 94.31 72 SER A O 1
ATOM 529 N N . TRP A 1 73 ? -0.625 2.669 -9.928 1.00 91.00 73 TRP A N 1
ATOM 530 C CA . TRP A 1 73 ? -0.395 4.102 -9.937 1.00 91.00 73 TRP A CA 1
ATOM 531 C C . TRP A 1 73 ? -1.306 4.762 -10.975 1.00 91.00 73 TRP A C 1
ATOM 533 O O . TRP A 1 73 ? -1.436 4.284 -12.102 1.00 91.00 73 TRP A O 1
ATOM 543 N N . ALA A 1 74 ? -1.965 5.849 -10.588 1.00 81.00 74 ALA A N 1
ATOM 544 C CA . ALA A 1 74 ? -2.823 6.636 -11.461 1.00 81.00 74 ALA A CA 1
ATOM 545 C C . ALA A 1 74 ? -2.903 8.089 -10.973 1.00 81.00 74 ALA A C 1
ATOM 547 O O . ALA A 1 74 ? -3.096 8.351 -9.786 1.00 81.00 74 ALA A O 1
ATOM 548 N N . ASN A 1 75 ? -2.829 9.039 -11.911 1.00 77.94 75 ASN A N 1
ATOM 549 C CA . ASN A 1 75 ? -3.124 10.462 -11.689 1.00 77.94 75 ASN A CA 1
ATOM 550 C C . ASN A 1 75 ? -2.410 11.097 -10.476 1.00 77.94 75 ASN A C 1
ATOM 552 O O . ASN A 1 75 ? -3.019 11.856 -9.718 1.00 77.94 75 ASN A O 1
ATOM 556 N N . GLY A 1 76 ? -1.120 10.806 -10.284 1.00 88.00 76 GLY A N 1
ATOM 557 C CA . GLY A 1 76 ? -0.335 11.400 -9.198 1.00 88.00 76 GLY A CA 1
ATOM 558 C C . GLY A 1 76 ? -0.451 10.669 -7.864 1.00 88.00 76 GLY A C 1
ATOM 559 O O . GLY A 1 76 ? -0.021 11.207 -6.857 1.00 88.00 76 GLY A O 1
ATOM 560 N N . GLY A 1 77 ? -1.056 9.487 -7.810 1.00 94.06 77 GLY A N 1
ATOM 561 C CA . GLY A 1 77 ? -1.090 8.671 -6.603 1.00 94.06 77 GLY A CA 1
ATOM 562 C C . GLY A 1 77 ? -1.217 7.196 -6.931 1.00 94.06 77 GLY A C 1
ATOM 563 O O . GLY A 1 77 ? -1.096 6.795 -8.086 1.00 94.06 77 GLY A O 1
ATOM 564 N N . PHE A 1 78 ? -1.520 6.387 -5.923 1.00 95.62 78 PHE A N 1
ATOM 565 C CA . PHE A 1 78 ? -1.809 4.972 -6.124 1.00 95.62 78 PHE A CA 1
ATOM 566 C C . PHE A 1 78 ? -3.122 4.572 -5.464 1.00 95.62 78 PHE A C 1
ATOM 568 O O . PHE A 1 78 ? -3.570 5.185 -4.493 1.00 95.62 78 PHE A O 1
ATOM 575 N N . CYS A 1 79 ? -3.751 3.535 -6.003 1.00 96.38 79 CYS A N 1
ATOM 576 C CA . CYS A 1 79 ? -4.930 2.925 -5.410 1.00 96.38 79 CYS A CA 1
ATOM 577 C C . CYS A 1 79 ? -4.725 1.425 -5.251 1.00 96.38 79 CYS A C 1
ATOM 579 O O . CYS A 1 79 ? -4.160 0.775 -6.128 1.00 96.38 79 CYS A O 1
ATOM 581 N N . VAL A 1 80 ? -5.259 0.886 -4.163 1.00 96.62 80 VAL A N 1
ATOM 582 C CA . VAL A 1 80 ? -5.380 -0.540 -3.883 1.00 96.62 80 VAL A CA 1
ATOM 583 C C . VAL A 1 80 ? -6.834 -0.938 -4.122 1.00 96.62 80 VAL A C 1
ATOM 585 O O . VAL A 1 80 ? -7.742 -0.386 -3.501 1.00 96.62 80 VAL A O 1
ATOM 588 N N . ASN A 1 81 ? -7.066 -1.867 -5.043 1.00 96.56 81 ASN A N 1
ATOM 589 C CA . ASN A 1 81 ? -8.370 -2.446 -5.340 1.00 96.56 81 ASN A CA 1
ATOM 590 C C . ASN A 1 81 ? -8.434 -3.842 -4.713 1.00 96.56 81 ASN A C 1
ATOM 592 O O . ASN A 1 81 ? -7.782 -4.771 -5.187 1.00 96.56 81 ASN A O 1
ATOM 596 N N . LEU A 1 82 ? -9.219 -3.982 -3.652 1.00 96.50 82 LEU A N 1
ATOM 597 C CA . LEU A 1 82 ? -9.498 -5.236 -2.953 1.00 96.50 82 LEU A CA 1
ATOM 598 C C . LEU A 1 82 ? -10.938 -5.686 -3.264 1.00 96.50 82 LEU A C 1
ATOM 600 O O . LEU A 1 82 ? -11.744 -4.867 -3.713 1.00 96.50 82 LEU A O 1
ATOM 604 N N . PRO A 1 83 ? -11.318 -6.950 -2.999 1.00 94.94 83 PRO A N 1
ATOM 605 C CA . PRO A 1 83 ? -12.654 -7.452 -3.340 1.00 94.94 83 PRO A CA 1
ATOM 606 C C . PRO A 1 83 ? -13.811 -6.649 -2.730 1.00 94.94 83 PRO A C 1
ATOM 608 O O . PRO A 1 83 ? -14.833 -6.447 -3.379 1.00 94.94 83 PRO A O 1
ATOM 611 N N . ALA A 1 84 ? -13.645 -6.176 -1.492 1.00 90.06 84 ALA A N 1
ATOM 612 C CA . ALA A 1 84 ? -14.689 -5.460 -0.760 1.00 90.06 84 ALA A CA 1
ATOM 613 C C . ALA A 1 84 ? -14.568 -3.930 -0.839 1.00 90.06 84 ALA A C 1
ATOM 615 O O . ALA A 1 84 ? -15.511 -3.224 -0.480 1.00 90.06 84 ALA A O 1
ATOM 616 N N . ARG A 1 85 ? -13.410 -3.396 -1.249 1.00 94.06 85 ARG A N 1
ATOM 617 C CA . ARG A 1 85 ? -13.121 -1.962 -1.131 1.00 94.06 85 ARG A CA 1
ATOM 618 C C . ARG A 1 85 ? -11.994 -1.495 -2.038 1.00 94.06 85 ARG A C 1
ATOM 620 O O . ARG A 1 85 ? -11.113 -2.258 -2.420 1.00 94.06 85 ARG A O 1
ATOM 627 N N . LYS A 1 86 ? -11.990 -0.192 -2.303 1.00 95.75 86 LYS A N 1
ATOM 628 C CA . LYS A 1 86 ? -10.899 0.513 -2.969 1.00 95.75 86 LYS A CA 1
ATOM 629 C C . LYS A 1 86 ? -10.365 1.598 -2.047 1.00 95.75 86 LYS A C 1
ATOM 631 O O . LYS A 1 86 ? -11.144 2.403 -1.549 1.00 95.75 86 LYS A O 1
ATOM 636 N N . ILE A 1 87 ? -9.051 1.636 -1.870 1.00 96.50 87 ILE A N 1
ATOM 637 C CA . ILE A 1 87 ? -8.363 2.631 -1.043 1.00 96.50 87 ILE A CA 1
ATOM 638 C C . ILE A 1 87 ? -7.408 3.389 -1.952 1.00 96.50 87 ILE A C 1
ATOM 640 O O . ILE A 1 87 ? -6.630 2.776 -2.675 1.00 96.50 87 ILE A O 1
ATOM 644 N N . CYS A 1 88 ? -7.470 4.716 -1.946 1.00 96.69 88 CYS A N 1
ATOM 645 C CA . CYS A 1 88 ? -6.633 5.550 -2.803 1.00 96.69 88 CYS A CA 1
ATOM 646 C C . CYS A 1 88 ? -5.816 6.527 -1.974 1.00 96.69 88 CYS A C 1
ATOM 648 O O . CYS A 1 88 ? -6.351 7.173 -1.079 1.00 96.69 88 CYS A O 1
ATOM 650 N N . PHE A 1 89 ? -4.556 6.698 -2.339 1.00 96.44 89 PHE A N 1
ATOM 651 C CA . PHE A 1 89 ? -3.598 7.606 -1.726 1.00 96.44 89 PHE A CA 1
ATOM 652 C C . PHE A 1 89 ? -3.245 8.674 -2.756 1.00 96.44 89 PHE A C 1
ATOM 654 O O . PHE A 1 8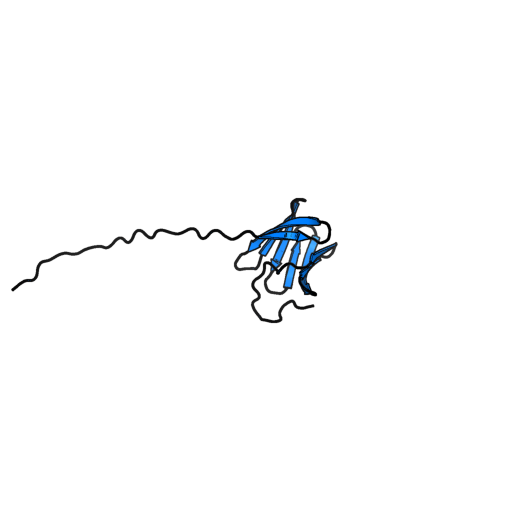9 ? -2.275 8.566 -3.507 1.00 96.44 89 PHE A O 1
ATOM 661 N N . ALA A 1 90 ? -4.109 9.681 -2.868 1.00 94.81 90 ALA A N 1
ATOM 662 C CA . ALA A 1 90 ? -3.942 10.732 -3.860 1.00 94.81 90 ALA A CA 1
ATOM 663 C C . ALA A 1 90 ? -2.684 11.566 -3.567 1.00 94.81 90 ALA A C 1
ATOM 665 O O . ALA A 1 90 ? -2.422 11.899 -2.409 1.00 94.81 90 ALA A O 1
ATOM 666 N N . ARG A 1 91 ? -1.955 11.961 -4.623 1.00 93.75 91 ARG A N 1
ATOM 667 C CA . ARG A 1 91 ? -0.769 12.841 -4.545 1.00 93.75 91 ARG A CA 1
ATOM 668 C C . ARG A 1 91 ? 0.389 12.270 -3.719 1.00 93.75 91 ARG A C 1
ATOM 670 O O . ARG A 1 91 ? 1.163 13.034 -3.149 1.00 93.75 91 ARG A O 1
ATOM 677 N N . GLN A 1 92 ? 0.477 10.947 -3.618 1.00 94.31 92 GLN A N 1
ATOM 678 C CA . GLN A 1 92 ? 1.461 10.243 -2.800 1.00 94.31 92 GLN A CA 1
ATOM 679 C C . GLN A 1 92 ? 2.115 9.124 -3.609 1.00 94.31 92 GLN A C 1
ATOM 681 O O . GLN A 1 92 ? 1.436 8.383 -4.318 1.00 94.31 92 GLN A O 1
ATOM 686 N N . GLU A 1 93 ? 3.434 8.997 -3.482 1.00 92.12 93 GLU A N 1
ATOM 687 C CA . GLU A 1 93 ? 4.204 7.961 -4.170 1.00 92.12 93 GLU A CA 1
ATOM 688 C C . GLU A 1 93 ? 3.911 6.571 -3.620 1.00 92.12 93 GLU A C 1
ATOM 690 O O . GLU A 1 93 ? 3.703 6.406 -2.426 1.00 92.12 93 GLU A O 1
ATOM 695 N N . VAL A 1 94 ? 3.929 5.543 -4.464 1.00 92.19 94 VAL A N 1
ATOM 696 C CA . VAL A 1 94 ? 3.724 4.180 -3.964 1.00 92.19 94 VAL A CA 1
ATOM 697 C C . VAL A 1 94 ? 4.918 3.734 -3.099 1.00 92.19 94 VAL A C 1
ATOM 699 O O . VAL A 1 94 ? 6.077 3.966 -3.462 1.00 92.19 94 VAL A O 1
ATOM 702 N N . PRO A 1 95 ? 4.692 3.041 -1.966 1.00 93.19 95 PRO A N 1
ATOM 703 C CA . PRO A 1 95 ? 5.778 2.536 -1.136 1.00 93.19 95 PRO A CA 1
ATOM 704 C C . PRO A 1 95 ? 6.478 1.287 -1.696 1.00 93.19 95 PRO A C 1
ATOM 706 O O . PRO A 1 95 ? 7.180 0.606 -0.958 1.00 93.19 95 PRO A O 1
ATOM 709 N N . VAL A 1 96 ? 6.338 0.976 -2.984 1.00 90.62 96 VAL A N 1
ATOM 710 C CA . VAL A 1 96 ? 6.910 -0.223 -3.610 1.00 90.62 96 VAL A CA 1
ATOM 711 C C . VAL A 1 96 ? 7.970 0.190 -4.627 1.00 90.62 96 VAL A C 1
ATOM 713 O O . VAL A 1 96 ? 7.733 1.063 -5.455 1.00 90.62 96 VAL A O 1
ATOM 716 N N . GLU A 1 97 ? 9.150 -0.423 -4.555 1.00 86.06 97 GLU A N 1
ATOM 717 C CA . GLU A 1 97 ? 10.156 -0.319 -5.615 1.00 86.06 97 GLU A CA 1
ATOM 718 C C . GLU A 1 97 ? 9.839 -1.362 -6.690 1.00 86.06 97 GLU A C 1
ATOM 720 O O . GLU A 1 97 ? 9.867 -2.566 -6.422 1.00 86.06 97 GLU A O 1
ATOM 725 N N . LEU A 1 98 ? 9.464 -0.885 -7.875 1.00 79.50 98 LEU A N 1
ATOM 726 C CA . LEU A 1 98 ? 9.053 -1.721 -8.998 1.00 79.50 98 LEU A CA 1
ATOM 727 C C . LEU A 1 98 ? 10.245 -2.451 -9.625 1.00 79.50 98 LEU A C 1
ATOM 729 O O . LEU A 1 98 ? 11.345 -1.909 -9.706 1.00 79.50 98 LEU A O 1
ATOM 733 N N . GLU A 1 99 ? 10.008 -3.663 -10.132 1.00 72.00 99 GLU A N 1
ATOM 734 C CA . GLU A 1 99 ? 11.017 -4.423 -10.890 1.00 72.00 99 GLU A CA 1
ATOM 735 C C . GLU A 1 99 ? 11.163 -3.918 -12.345 1.00 72.00 99 GLU A C 1
ATOM 737 O O . GLU A 1 99 ? 12.165 -4.216 -12.995 1.00 72.00 99 GLU A O 1
ATOM 742 N N . GLY A 1 100 ? 10.214 -3.112 -12.848 1.00 65.31 100 GLY A N 1
ATOM 743 C CA . GLY A 1 100 ? 10.217 -2.558 -14.206 1.00 65.31 100 GLY A CA 1
ATOM 744 C C . GLY A 1 100 ? 9.488 -1.205 -14.328 1.00 65.31 100 GLY A C 1
ATOM 745 O O . GLY A 1 100 ? 8.608 -0.901 -13.526 1.00 65.31 100 GLY A O 1
ATOM 746 N N . PRO A 1 101 ? 9.828 -0.367 -15.333 1.00 56.88 101 PRO A N 1
ATOM 747 C CA . PRO A 1 101 ? 9.424 1.046 -15.391 1.00 56.88 101 PRO A CA 1
ATOM 748 C C . PRO A 1 101 ? 7.938 1.314 -15.696 1.00 56.88 101 PRO A C 1
ATOM 750 O O . PRO A 1 101 ? 7.517 2.459 -15.582 1.00 56.88 101 PRO A O 1
ATOM 753 N N . ASN A 1 102 ? 7.149 0.305 -16.082 1.00 63.56 102 ASN A N 1
ATOM 754 C CA . ASN A 1 102 ? 5.717 0.457 -16.397 1.00 63.56 102 ASN A CA 1
ATOM 755 C C . ASN A 1 102 ? 4.829 -0.593 -15.721 1.00 63.56 102 ASN A C 1
ATOM 757 O O . ASN A 1 102 ? 3.630 -0.659 -16.002 1.00 63.56 102 ASN A O 1
ATOM 761 N N . ASP A 1 103 ? 5.401 -1.424 -14.854 1.00 67.50 103 ASP A N 1
ATOM 762 C CA . ASP A 1 103 ? 4.604 -2.393 -14.122 1.00 67.50 103 ASP A CA 1
ATOM 763 C C . ASP A 1 103 ? 3.732 -1.596 -13.144 1.00 67.50 103 ASP A C 1
ATOM 765 O O . ASP A 1 103 ? 4.230 -0.796 -12.358 1.00 67.50 103 ASP A O 1
ATOM 769 N N . CYS A 1 104 ? 2.414 -1.772 -13.230 1.00 80.00 104 CYS A N 1
ATOM 770 C CA . CYS A 1 104 ? 1.411 -1.168 -1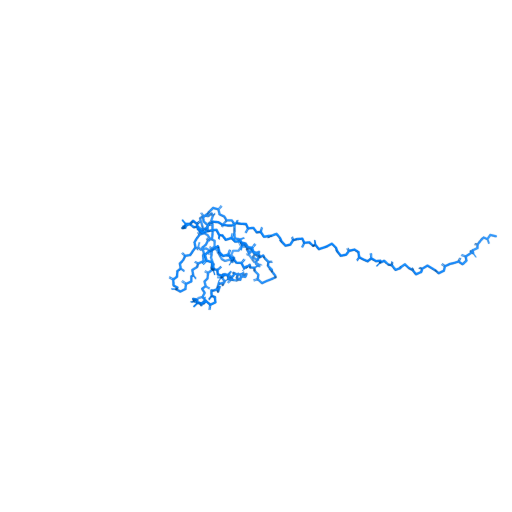2.342 1.00 80.00 104 CYS A CA 1
ATOM 771 C C . CYS A 1 104 ? 0.923 0.244 -12.692 1.00 80.00 104 CYS A C 1
ATOM 773 O O . CYS A 1 104 ? 0.254 0.861 -11.862 1.00 80.00 104 CYS A O 1
ATOM 775 N N . LEU A 1 105 ? 1.171 0.758 -13.899 1.00 76.62 105 LEU A N 1
ATOM 776 C CA . LEU A 1 105 ? 0.416 1.916 -14.396 1.00 76.62 105 LEU A CA 1
ATOM 777 C C . LEU A 1 105 ? -1.002 1.477 -14.804 1.00 76.62 105 LEU A C 1
ATOM 779 O O . LEU A 1 105 ? -1.159 0.433 -15.440 1.00 76.62 105 LEU A O 1
ATOM 783 N N . MET A 1 106 ? -2.022 2.248 -14.404 1.00 63.94 106 MET A N 1
ATOM 784 C CA . MET A 1 106 ? -3.419 2.047 -14.832 1.00 63.94 106 MET A CA 1
ATOM 785 C C . MET A 1 106 ? -3.744 2.843 -16.098 1.00 63.94 106 MET A C 1
ATOM 787 O O . MET A 1 106 ? -3.246 3.987 -16.211 1.00 63.94 106 MET A O 1
#

Radius of gyration: 21.94 Å; chains: 1; bounding box: 85×24×32 Å

Foldseek 3Di:
DDDDDDDDDDPPPDDPDPDDQDWDWFAWPVGWIWTWGADPQFIWTQTPVRWIKDAGLQQWIATPVQGIWGKADDDQWIWTDTPVDIITGHNDDGRGDHPDDHRRHD

Secondary structure (DSSP, 8-state):
-----------------------EEEE-TTS-EEEEEEETTEEEEEETTS-EEEEETTSEEEETTTEEEEEEEETTEEEEE-SS-EEEETT---S---SSTTTTB-

Sequence (106 aa):
MKNETTIGIVVALGLILAIPTMAQAYISSDGVQYTATRNEHGAVLNGENGDLIYLGKRCDAVDPDAGKGSWSWANGGFCVNLPARKICFARQEVPVELEGPNDCLM

pLDDT: mean 83.42, std 18.12, range [36.88, 98.19]